Protein AF-A0A955ACE9-F1 (afdb_monomer_lite)

Sequence (81 aa):
RLLATKGSKLMSVTSNGERTPAITQVENGRPSFEIQVAIPPGQSGELAFRLREPSSPGEPKVPVQPLLDNVSPRVSVPACP

Foldseek 3Di:
DDWADQPKDWPFKDKQNHTDDWDWDADPNTIDTDDDDDADPPDDIDIDTDMDDDDDFDDDDDDDDDDPDDDDDDDDDDTDD

Secondary structure (DSSP, 8-state):
-EE--TT-EEEEEEETTEE---EEEEETTEEEEE------TT----EEEEEEPPPPPBSPP-PPP--SS--------PPB-

Structure (mmCIF, N/CA/C/O backbone):
data_AF-A0A955ACE9-F1
#
_entry.id   AF-A0A955ACE9-F1
#
loop_
_atom_site.group_PDB
_atom_site.id
_atom_site.type_symbol
_atom_site.label_atom_id
_atom_site.label_alt_id
_atom_site.label_comp_id
_atom_site.label_asym_id
_atom_site.label_entity_id
_atom_site.label_seq_id
_atom_site.pdbx_PDB_ins_code
_atom_site.Cartn_x
_atom_site.Cartn_y
_atom_site.Cartn_z
_atom_site.occupancy
_atom_site.B_iso_or_equiv
_atom_site.auth_seq_id
_atom_site.auth_comp_id
_atom_site.auth_asym_id
_atom_site.auth_atom_id
_atom_site.pdbx_PDB_model_num
ATOM 1 N N . ARG A 1 1 ? -1.518 -1.161 10.088 1.00 85.25 1 ARG A N 1
ATOM 2 C CA . ARG A 1 1 ? -0.350 -0.754 9.270 1.00 85.25 1 ARG A CA 1
ATOM 3 C C . ARG A 1 1 ? -0.331 -1.579 7.992 1.00 85.25 1 ARG A C 1
ATOM 5 O O . ARG A 1 1 ? -0.573 -2.775 8.070 1.00 85.25 1 ARG A O 1
ATOM 12 N N . LEU A 1 2 ? -0.062 -0.952 6.850 1.00 87.94 2 LEU A N 1
ATOM 13 C CA . LEU A 1 2 ? 0.020 -1.578 5.530 1.00 87.94 2 LEU A CA 1
ATOM 14 C C . LEU A 1 2 ? 1.382 -1.257 4.907 1.00 87.94 2 LEU A C 1
ATOM 16 O O . LEU A 1 2 ? 1.735 -0.086 4.804 1.00 87.94 2 LEU A O 1
ATOM 20 N N . LEU A 1 3 ? 2.142 -2.274 4.504 1.00 91.56 3 LEU A N 1
ATOM 21 C CA . LEU A 1 3 ? 3.384 -2.111 3.744 1.00 91.56 3 LEU A CA 1
ATOM 22 C C . LEU A 1 3 ? 3.076 -2.328 2.261 1.00 91.56 3 LEU A C 1
ATOM 24 O O . LEU A 1 3 ? 2.560 -3.382 1.899 1.00 91.56 3 LEU A O 1
ATOM 28 N N . ALA A 1 4 ? 3.374 -1.346 1.414 1.00 90.25 4 ALA A N 1
ATOM 29 C CA . ALA A 1 4 ? 2.976 -1.361 0.012 1.00 90.25 4 ALA A CA 1
ATOM 30 C C . ALA A 1 4 ? 4.167 -1.521 -0.949 1.00 90.25 4 ALA A C 1
ATOM 32 O O . ALA A 1 4 ? 5.343 -1.492 -0.572 1.00 90.25 4 ALA A O 1
ATOM 33 N N . THR A 1 5 ? 3.867 -1.730 -2.230 1.00 88.31 5 THR A N 1
ATOM 34 C CA . THR A 1 5 ? 4.880 -1.940 -3.271 1.00 88.31 5 THR A CA 1
ATOM 35 C C . THR A 1 5 ? 5.698 -0.668 -3.517 1.00 88.31 5 THR A C 1
ATOM 37 O O . THR A 1 5 ? 5.192 0.451 -3.380 1.00 88.31 5 THR A O 1
ATOM 40 N N . LYS A 1 6 ? 6.981 -0.813 -3.883 1.00 85.81 6 LYS A N 1
ATOM 41 C CA . LYS A 1 6 ? 7.826 0.329 -4.272 1.00 85.81 6 LYS A CA 1
ATOM 42 C C . LYS A 1 6 ? 7.141 1.111 -5.392 1.00 85.81 6 LYS A C 1
ATOM 44 O O . LYS A 1 6 ? 6.729 0.501 -6.365 1.00 85.81 6 LYS A O 1
ATOM 49 N N . GLY A 1 7 ? 7.023 2.431 -5.249 1.00 83.25 7 GLY A N 1
ATOM 50 C CA . GLY A 1 7 ? 6.347 3.295 -6.226 1.00 83.25 7 GLY A CA 1
ATOM 51 C C . GLY A 1 7 ? 4.816 3.335 -6.119 1.00 83.25 7 GLY A C 1
ATOM 52 O O . GLY A 1 7 ? 4.179 4.037 -6.905 1.00 83.25 7 GLY A O 1
ATOM 53 N N . SER A 1 8 ? 4.217 2.627 -5.155 1.00 87.19 8 SER A N 1
ATOM 54 C CA . SER A 1 8 ? 2.780 2.735 -4.885 1.00 87.19 8 SER A CA 1
ATOM 55 C C . SER A 1 8 ? 2.422 4.094 -4.282 1.00 87.19 8 SER A C 1
ATOM 57 O O . SER A 1 8 ? 3.206 4.709 -3.554 1.00 87.19 8 SER A O 1
ATOM 59 N N . LYS A 1 9 ? 1.223 4.582 -4.612 1.00 88.19 9 LYS A N 1
ATOM 60 C CA . LYS A 1 9 ? 0.675 5.836 -4.084 1.00 88.19 9 LYS A CA 1
ATOM 61 C C . LYS A 1 9 ? -0.617 5.564 -3.327 1.00 88.19 9 LYS A C 1
ATOM 63 O O . LYS A 1 9 ? -1.504 4.881 -3.838 1.00 88.19 9 LYS A O 1
ATOM 68 N N . LEU A 1 10 ? -0.740 6.149 -2.140 1.00 89.25 10 LEU A N 1
ATOM 69 C CA . LEU A 1 10 ? -1.982 6.140 -1.377 1.00 89.25 10 LEU A CA 1
ATOM 70 C C . LEU A 1 10 ? -2.975 7.126 -1.989 1.00 89.25 10 LEU A C 1
ATOM 72 O O . LEU A 1 10 ? -2.675 8.312 -2.107 1.00 89.25 10 LEU A O 1
ATOM 76 N N . MET A 1 11 ? -4.152 6.643 -2.384 1.00 90.88 11 MET A N 1
ATOM 77 C CA . MET A 1 11 ? -5.225 7.494 -2.903 1.00 90.88 11 MET A CA 1
ATOM 78 C C . MET A 1 11 ? -6.144 7.979 -1.784 1.00 90.88 11 MET A C 1
ATOM 80 O O . MET A 1 11 ? -6.471 9.164 -1.700 1.00 90.88 11 MET A O 1
ATOM 84 N N . SER A 1 12 ? -6.567 7.063 -0.917 1.00 90.25 12 SER A N 1
ATOM 85 C CA . SER A 1 12 ? -7.400 7.368 0.242 1.00 90.25 12 SER A CA 1
ATOM 86 C C . SER A 1 12 ? -7.328 6.242 1.257 1.00 90.25 12 SER A C 1
ATOM 88 O O . SER A 1 12 ? -7.091 5.091 0.890 1.00 90.25 12 SER A O 1
ATOM 90 N N . VAL A 1 13 ? -7.628 6.562 2.510 1.00 91.94 13 VAL A N 1
ATOM 91 C CA . VAL A 1 13 ? -7.949 5.550 3.511 1.00 91.94 13 VAL A CA 1
ATOM 92 C C . VAL A 1 13 ? -9.251 5.911 4.185 1.00 91.94 13 VAL A C 1
ATOM 94 O O . VAL A 1 13 ? -9.517 7.091 4.429 1.00 91.94 13 VAL A O 1
ATOM 97 N N . THR A 1 14 ? -10.061 4.895 4.440 1.00 90.38 14 THR A N 1
ATOM 98 C CA . THR A 1 14 ?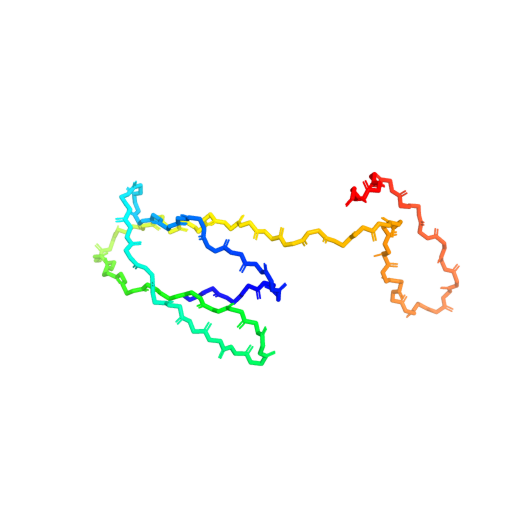 -11.326 5.037 5.145 1.00 90.38 14 THR A CA 1
ATOM 99 C C . THR A 1 14 ? -11.396 4.080 6.323 1.00 90.38 14 THR A C 1
ATOM 101 O O . THR A 1 14 ? -11.032 2.912 6.186 1.00 90.38 14 THR A O 1
ATOM 104 N N . SER A 1 15 ? -11.897 4.578 7.449 1.00 90.06 15 SER A N 1
ATOM 105 C CA . SER A 1 15 ? -12.296 3.799 8.617 1.00 90.06 15 SER A CA 1
ATOM 106 C C . SER A 1 15 ? -13.815 3.851 8.720 1.00 90.06 15 SER A C 1
ATOM 108 O O . SER A 1 15 ? -14.378 4.935 8.827 1.00 90.06 15 SER A O 1
ATOM 110 N N . ASN A 1 16 ? -14.492 2.705 8.649 1.00 87.62 16 ASN A N 1
ATOM 111 C CA . ASN A 1 16 ? -15.959 2.608 8.658 1.00 87.62 16 ASN A CA 1
ATOM 112 C C . ASN A 1 16 ? -16.637 3.506 7.604 1.00 87.62 16 ASN A C 1
ATOM 1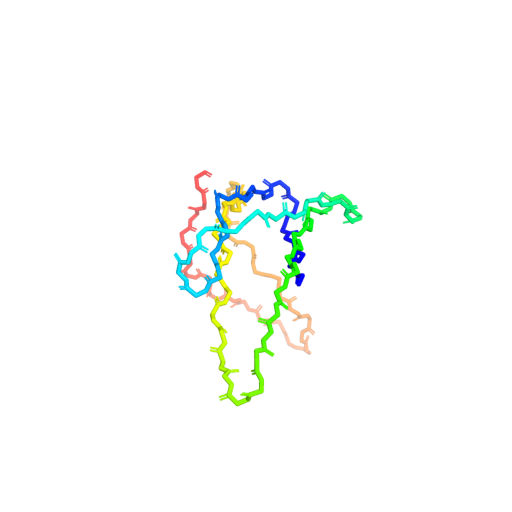14 O O . ASN A 1 16 ? -17.689 4.090 7.847 1.00 87.62 16 ASN A O 1
ATOM 118 N N . GLY A 1 17 ? -16.002 3.655 6.438 1.00 85.00 17 GLY A N 1
ATOM 119 C CA . GLY A 1 17 ? -16.473 4.518 5.349 1.00 85.00 17 GLY A CA 1
ATOM 120 C C . GLY A 1 17 ? -16.098 6.000 5.480 1.00 85.00 17 GLY A C 1
ATOM 121 O O . GLY A 1 17 ? -16.197 6.729 4.494 1.00 85.00 17 GLY A O 1
ATOM 122 N N . GLU A 1 18 ? -15.595 6.450 6.630 1.00 87.88 18 GLU A N 1
ATOM 123 C CA . GLU A 1 18 ? -15.164 7.833 6.838 1.00 87.88 18 GLU A CA 1
ATOM 124 C C . GLU A 1 18 ? -13.685 8.015 6.491 1.00 87.88 18 GLU A C 1
AT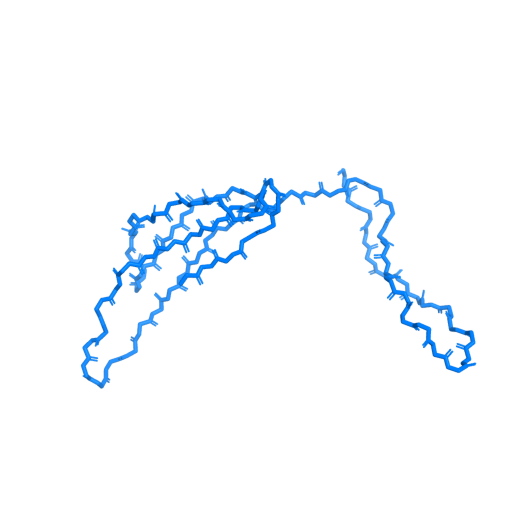OM 126 O O . GLU A 1 18 ? -12.845 7.178 6.819 1.00 87.88 18 GLU A O 1
ATOM 131 N N . ARG A 1 19 ? -13.339 9.107 5.800 1.00 88.19 19 ARG A N 1
ATOM 132 C CA . ARG A 1 19 ? -11.964 9.349 5.351 1.00 88.19 19 ARG A CA 1
ATOM 133 C C . ARG A 1 19 ? -11.075 9.718 6.534 1.00 88.19 19 ARG A C 1
ATOM 135 O O . ARG A 1 19 ? -11.317 10.710 7.210 1.00 88.19 19 ARG A O 1
ATOM 142 N N . THR A 1 20 ? -10.001 8.961 6.725 1.00 88.50 20 THR A N 1
ATOM 143 C CA . THR A 1 20 ? -9.086 9.131 7.859 1.00 88.50 20 THR A CA 1
ATOM 144 C C . THR A 1 20 ? -7.683 9.467 7.352 1.00 88.50 20 THR A C 1
ATOM 146 O O . THR A 1 20 ? -7.230 8.864 6.371 1.00 88.50 20 THR A O 1
ATOM 149 N N . PRO A 1 21 ? -6.972 10.427 7.973 1.00 88.81 21 PRO A N 1
ATOM 150 C CA . PRO A 1 21 ? -5.579 10.683 7.635 1.00 88.81 21 PRO A CA 1
ATOM 151 C C . PRO A 1 21 ? -4.712 9.462 7.961 1.00 88.81 21 PRO A C 1
ATOM 153 O O . PRO A 1 21 ? -4.911 8.791 8.972 1.00 88.81 21 PRO A O 1
ATOM 156 N N . ALA A 1 22 ? -3.732 9.191 7.100 1.00 90.62 22 ALA A N 1
ATOM 157 C CA . ALA A 1 22 ? -2.764 8.121 7.290 1.00 90.62 22 AL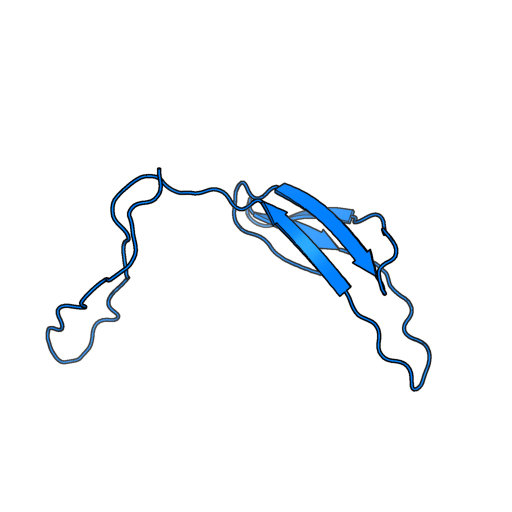A A CA 1
ATOM 158 C C . ALA A 1 22 ? -1.356 8.693 7.436 1.00 90.62 22 ALA A C 1
ATOM 160 O O . ALA A 1 22 ? -0.948 9.585 6.689 1.00 90.62 22 ALA A O 1
ATOM 161 N N . ILE A 1 23 ? -0.599 8.137 8.373 1.00 91.69 23 ILE A N 1
ATOM 162 C CA . ILE A 1 23 ? 0.827 8.396 8.533 1.00 91.69 23 ILE A CA 1
ATOM 163 C C . ILE A 1 23 ? 1.549 7.610 7.443 1.00 91.69 23 ILE A C 1
ATOM 165 O O . ILE A 1 23 ? 1.342 6.405 7.300 1.00 91.69 23 ILE A O 1
ATOM 169 N N . THR A 1 24 ? 2.379 8.295 6.660 1.00 91.25 24 THR A N 1
ATOM 170 C CA . THR A 1 24 ? 3.187 7.668 5.609 1.00 91.25 24 THR A CA 1
ATOM 171 C C . THR A 1 24 ? 4.637 7.592 6.060 1.00 91.25 24 THR A C 1
ATOM 173 O O . THR A 1 24 ? 5.219 8.601 6.452 1.00 91.25 24 THR A O 1
ATOM 176 N N . GLN A 1 25 ? 5.226 6.404 5.982 1.00 91.62 25 GLN A N 1
ATOM 177 C CA . GLN A 1 25 ? 6.639 6.159 6.256 1.00 91.62 25 GLN A CA 1
ATOM 178 C C . GLN A 1 25 ? 7.271 5.378 5.099 1.00 91.62 25 GLN A C 1
ATOM 180 O O . GLN A 1 25 ? 6.594 4.953 4.162 1.00 91.62 25 GLN A O 1
ATOM 185 N N . VAL A 1 26 ? 8.594 5.227 5.136 1.00 92.62 26 VAL A N 1
ATOM 186 C CA . VAL A 1 26 ? 9.347 4.444 4.154 1.00 92.62 26 VAL A CA 1
ATOM 187 C C . VAL A 1 26 ? 10.175 3.401 4.887 1.00 92.62 26 VAL A C 1
ATOM 189 O O . VAL A 1 26 ? 10.944 3.727 5.785 1.00 92.62 26 VAL A O 1
ATOM 192 N N . GLU A 1 27 ? 10.040 2.149 4.468 1.00 89.38 27 GLU A N 1
ATOM 193 C CA . GLU A 1 27 ? 10.720 0.992 5.039 1.00 89.38 27 GLU A CA 1
ATOM 194 C C . GLU A 1 27 ? 11.413 0.212 3.916 1.00 89.38 27 GLU A C 1
ATOM 196 O O . GLU A 1 27 ? 10.766 -0.278 2.992 1.00 89.38 27 GLU A O 1
ATOM 201 N N . ASN A 1 28 ? 12.748 0.137 3.930 1.00 90.75 28 ASN A N 1
A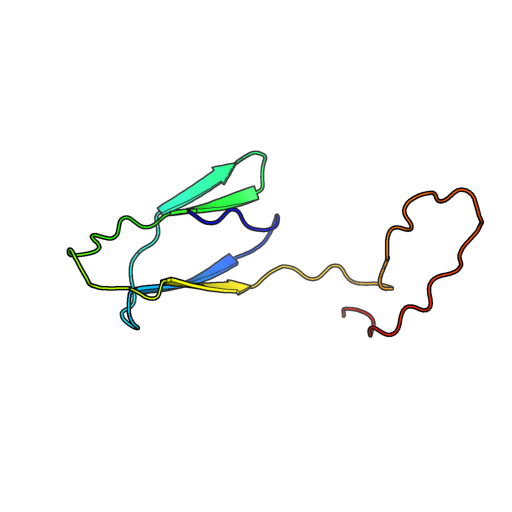TOM 202 C CA . ASN A 1 28 ? 13.551 -0.502 2.870 1.00 90.75 28 ASN A CA 1
ATOM 203 C C . ASN A 1 28 ? 13.190 -0.034 1.437 1.00 90.75 28 ASN A C 1
ATOM 205 O O . ASN A 1 28 ? 13.182 -0.805 0.469 1.00 90.75 28 ASN A O 1
ATOM 209 N N . GLY A 1 29 ? 12.859 1.255 1.300 1.00 86.56 29 GLY A N 1
ATOM 210 C CA . GLY A 1 29 ? 12.447 1.879 0.039 1.00 86.56 29 GLY A CA 1
ATOM 211 C C . GLY A 1 29 ? 11.016 1.550 -0.402 1.00 86.56 29 GLY A C 1
ATOM 212 O O . GLY A 1 29 ? 10.645 1.869 -1.530 1.00 86.56 29 GLY A O 1
ATOM 213 N N . ARG A 1 30 ? 10.220 0.897 0.452 1.00 89.75 30 ARG A N 1
ATOM 214 C CA . ARG A 1 30 ? 8.788 0.643 0.257 1.00 89.75 30 ARG A CA 1
ATOM 215 C C . ARG A 1 30 ? 7.972 1.622 1.103 1.00 89.75 30 ARG A C 1
ATOM 217 O O . ARG A 1 30 ? 8.323 1.831 2.261 1.00 89.75 30 ARG A O 1
ATOM 224 N N . PRO A 1 31 ? 6.906 2.228 0.564 1.00 91.75 31 PRO A N 1
ATOM 225 C CA . PRO A 1 31 ? 6.024 3.065 1.365 1.00 91.75 31 PRO A CA 1
ATOM 226 C C . PRO A 1 31 ? 5.210 2.204 2.341 1.00 91.75 31 PRO A C 1
ATOM 228 O O . PRO A 1 31 ? 4.724 1.129 1.983 1.00 91.75 31 PRO A O 1
ATOM 231 N N . SER A 1 32 ? 5.045 2.686 3.568 1.00 92.69 32 SER A N 1
ATOM 232 C CA . SER A 1 32 ? 4.166 2.111 4.583 1.00 92.69 32 SER A CA 1
ATOM 233 C C . SER A 1 32 ? 3.139 3.143 5.045 1.00 92.69 32 SER A C 1
ATOM 235 O O . SER A 1 32 ? 3.423 4.338 5.126 1.00 92.69 32 SER A O 1
ATOM 237 N N . PHE A 1 33 ? 1.923 2.672 5.317 1.00 92.12 33 PHE A N 1
ATOM 238 C CA . PHE A 1 33 ? 0.783 3.493 5.708 1.00 92.12 33 PHE A CA 1
ATOM 239 C C . PHE A 1 33 ? 0.225 3.012 7.044 1.00 92.12 33 PHE A C 1
ATOM 241 O O . PHE A 1 33 ? -0.077 1.826 7.225 1.00 92.12 33 PHE A O 1
ATOM 248 N N . GLU A 1 34 ? 0.071 3.929 7.988 1.00 91.25 34 GLU A N 1
ATOM 249 C CA . GLU A 1 34 ? -0.408 3.631 9.331 1.00 91.25 34 GLU A CA 1
ATOM 250 C C . GLU A 1 34 ? -1.560 4.547 9.733 1.00 91.25 34 GLU A C 1
ATOM 252 O O . GLU A 1 34 ? -1.578 5.731 9.407 1.00 91.25 34 GLU A O 1
ATOM 257 N N . ILE A 1 35 ? -2.534 3.971 10.434 1.00 90.56 35 ILE A N 1
ATOM 258 C CA . ILE A 1 35 ? -3.673 4.680 11.008 1.00 90.56 35 ILE A CA 1
ATOM 259 C C . ILE A 1 35 ? -3.851 4.173 12.424 1.00 90.56 35 ILE A C 1
ATOM 261 O O . ILE A 1 35 ? -3.811 2.964 12.662 1.00 90.56 35 ILE A O 1
ATOM 265 N N . GLN A 1 36 ? -4.060 5.108 13.341 1.00 87.69 36 GLN A N 1
ATOM 266 C CA . GLN A 1 36 ? -4.479 4.811 14.698 1.00 87.69 36 GLN A CA 1
ATOM 267 C C . GLN A 1 36 ? -6.005 4.835 14.736 1.00 87.69 36 GLN A C 1
ATOM 269 O O . GLN A 1 36 ? -6.615 5.873 14.486 1.00 87.69 36 GLN A O 1
ATOM 274 N N . VAL A 1 37 ? -6.617 3.684 15.012 1.00 85.19 37 VAL A N 1
ATOM 275 C CA . VAL A 1 37 ? -8.068 3.558 15.190 1.00 85.19 37 VAL A CA 1
ATOM 276 C C . VAL A 1 37 ? -8.376 2.956 16.551 1.00 85.19 37 VAL A C 1
ATOM 278 O O . VAL A 1 37 ? -7.705 2.023 16.991 1.00 85.19 37 VAL A O 1
ATOM 281 N N . ALA A 1 38 ? -9.395 3.490 17.216 1.00 85.31 38 ALA A N 1
ATOM 282 C CA . ALA A 1 38 ? -9.950 2.906 18.427 1.00 85.31 38 ALA A CA 1
ATOM 283 C C . ALA A 1 38 ? -11.112 1.985 18.036 1.00 85.31 38 ALA A C 1
ATOM 285 O O . ALA A 1 38 ? -12.061 2.436 17.398 1.00 85.31 38 ALA A O 1
ATOM 286 N N . ILE A 1 39 ? -11.034 0.705 18.406 1.00 83.94 39 ILE A N 1
ATOM 287 C CA . ILE A 1 39 ? -12.104 -0.276 18.183 1.00 83.94 39 ILE A CA 1
ATOM 288 C C . ILE A 1 39 ? -12.812 -0.494 19.528 1.00 83.94 39 ILE A C 1
ATOM 290 O O . ILE A 1 39 ? -12.198 -1.057 20.438 1.00 83.94 39 ILE A O 1
ATOM 294 N N . PRO A 1 40 ? -14.064 -0.030 19.702 1.00 86.06 40 PRO A N 1
ATOM 295 C CA . PRO A 1 40 ? -14.811 -0.252 20.935 1.00 86.06 40 PRO A CA 1
ATOM 296 C C . PRO A 1 40 ? -15.060 -1.748 21.202 1.00 86.06 40 PRO A C 1
ATOM 298 O O . PRO A 1 40 ? -15.173 -2.528 20.252 1.00 86.06 40 PRO A O 1
ATOM 301 N N . PRO A 1 41 ? -15.213 -2.170 22.472 1.00 87.38 41 PRO A N 1
ATOM 302 C CA . PRO A 1 41 ? -15.541 -3.554 22.804 1.00 87.38 41 PRO A CA 1
ATOM 303 C C . PRO A 1 41 ? -16.815 -4.032 22.095 1.00 87.38 41 PRO A C 1
ATOM 305 O O . PRO A 1 41 ? -17.837 -3.349 22.109 1.00 87.38 41 PRO A O 1
ATOM 308 N N . GLY A 1 42 ? -16.755 -5.215 21.481 1.00 90.88 42 GLY A N 1
ATOM 309 C CA . GLY A 1 42 ? -17.895 -5.834 20.796 1.00 90.88 42 GLY A CA 1
ATOM 310 C C . GLY A 1 42 ? -18.240 -5.243 19.424 1.00 90.88 42 GLY A C 1
ATOM 311 O O . GLY A 1 42 ? -19.179 -5.723 18.796 1.00 90.88 42 GLY A O 1
ATOM 312 N N . GLN A 1 43 ? -17.496 -4.243 18.939 1.00 86.50 43 GLN A N 1
ATOM 313 C CA . GLN A 1 43 ? -17.674 -3.690 17.597 1.00 86.50 43 GLN A CA 1
ATOM 314 C C . GLN A 1 43 ? -16.553 -4.140 16.657 1.00 86.50 43 GLN A C 1
ATOM 316 O O . GLN A 1 43 ? -15.401 -4.295 17.057 1.00 86.50 43 GLN A O 1
ATOM 321 N N . SER A 1 44 ? -16.892 -4.322 15.384 1.00 85.88 44 SER A N 1
ATOM 322 C CA . SER A 1 44 ? -15.937 -4.495 14.290 1.00 85.88 44 SER A CA 1
ATOM 323 C C . SER A 1 44 ? -15.900 -3.229 13.447 1.00 85.88 44 SER A C 1
ATOM 325 O O . SER A 1 44 ? -16.941 -2.611 13.229 1.00 85.88 44 SER A O 1
ATOM 327 N N . GLY A 1 45 ? -14.723 -2.870 12.942 1.00 85.56 45 GLY A N 1
ATOM 328 C CA . GLY A 1 45 ? -14.571 -1.776 11.991 1.00 85.56 45 GLY A CA 1
ATOM 329 C C . GLY A 1 45 ? -13.978 -2.246 10.670 1.00 85.56 45 GLY A C 1
ATOM 330 O O . GLY A 1 45 ? -13.216 -3.213 10.632 1.00 85.56 45 GLY A O 1
ATOM 331 N N . GLU A 1 46 ? -14.312 -1.548 9.593 1.00 88.75 46 GLU A N 1
ATOM 332 C CA . GLU A 1 46 ? -13.716 -1.756 8.278 1.00 88.75 46 GLU A CA 1
ATOM 333 C C . GLU A 1 46 ? -12.621 -0.717 8.035 1.00 88.75 46 GLU A C 1
ATOM 335 O O . GLU A 1 46 ? -12.857 0.489 8.118 1.00 88.75 46 GLU A O 1
ATOM 340 N N . LEU A 1 47 ? -11.422 -1.187 7.697 1.00 89.50 47 LEU A N 1
ATOM 341 C CA . LEU A 1 47 ? -10.310 -0.346 7.266 1.00 89.50 47 LEU A CA 1
ATOM 342 C C . LEU A 1 47 ? -10.035 -0.614 5.790 1.00 89.50 47 LEU A C 1
ATOM 344 O O . LEU A 1 47 ? -9.564 -1.694 5.437 1.00 89.50 47 LEU A O 1
ATOM 348 N N . ALA A 1 48 ? -10.281 0.378 4.935 1.00 90.50 48 ALA A N 1
ATOM 349 C CA . ALA A 1 48 ? -10.063 0.247 3.498 1.00 90.50 48 ALA A CA 1
ATOM 350 C C . ALA A 1 48 ? -8.993 1.226 3.004 1.00 90.50 48 ALA A C 1
ATOM 352 O O . ALA A 1 48 ? -9.160 2.446 3.048 1.00 90.50 48 ALA A O 1
ATOM 353 N N . PHE A 1 49 ? -7.893 0.675 2.489 1.00 90.56 49 PHE A N 1
ATOM 354 C CA . PHE A 1 49 ? -6.801 1.419 1.864 1.00 90.56 49 PHE A CA 1
ATOM 355 C C . PHE A 1 49 ? -6.964 1.365 0.346 1.00 90.56 49 PHE A C 1
ATOM 357 O O . PHE A 1 49 ? -6.887 0.294 -0.253 1.00 90.56 49 PHE A O 1
ATOM 364 N N . ARG A 1 50 ? -7.158 2.517 -0.301 1.00 91.62 50 ARG A N 1
ATOM 365 C CA . ARG A 1 50 ? -7.141 2.607 -1.765 1.00 91.62 50 ARG A CA 1
ATOM 366 C C . ARG A 1 50 ? -5.745 2.984 -2.226 1.00 91.62 50 ARG A C 1
ATOM 368 O O . ARG A 1 50 ? -5.267 4.086 -1.950 1.00 91.62 50 ARG A O 1
ATOM 375 N N . LEU A 1 51 ? -5.108 2.063 -2.937 1.00 90.56 51 LEU A N 1
ATOM 376 C CA . LEU A 1 51 ? -3.750 2.195 -3.446 1.00 90.56 51 LEU A CA 1
ATOM 377 C C . LEU A 1 51 ? -3.756 2.221 -4.969 1.00 90.56 51 LEU A C 1
ATOM 379 O O . LEU A 1 51 ? -4.512 1.497 -5.612 1.00 90.56 51 LEU A O 1
ATOM 383 N N . ARG A 1 52 ? -2.858 3.023 -5.538 1.00 88.94 52 ARG A N 1
ATOM 384 C CA . ARG A 1 52 ? -2.452 2.901 -6.933 1.00 88.94 52 ARG A CA 1
ATOM 385 C C . ARG A 1 52 ? -1.058 2.302 -6.967 1.00 88.94 52 ARG A C 1
ATOM 387 O O . ARG A 1 52 ? -0.085 2.990 -6.651 1.00 88.94 52 ARG A O 1
ATOM 394 N N . GLU A 1 53 ? -0.974 1.028 -7.314 1.00 84.25 53 GLU A N 1
ATOM 395 C CA . GLU A 1 53 ? 0.299 0.332 -7.471 1.00 84.25 53 GLU A CA 1
ATOM 396 C C . GLU A 1 53 ? 0.894 0.584 -8.864 1.00 84.25 53 GLU A C 1
ATOM 398 O O . GLU A 1 53 ? 0.147 0.807 -9.821 1.00 84.25 53 GLU A O 1
ATOM 403 N N . PRO A 1 54 ? 2.230 0.624 -8.992 1.00 79.44 54 PRO A N 1
ATOM 404 C CA . PRO A 1 54 ? 2.870 0.785 -10.287 1.00 79.44 54 PRO A CA 1
ATOM 405 C C . PRO A 1 54 ? 2.767 -0.506 -11.100 1.00 79.44 54 PRO A C 1
ATOM 407 O O . PRO A 1 54 ? 3.027 -1.593 -10.585 1.00 79.44 54 PRO A O 1
ATOM 410 N N . SER A 1 55 ? 2.438 -0.374 -12.385 1.00 75.31 55 SER A N 1
ATOM 411 C CA . SER A 1 55 ? 2.612 -1.449 -13.356 1.00 75.31 55 SER A CA 1
ATOM 412 C C . SER A 1 55 ? 4.078 -1.528 -13.784 1.00 75.31 55 SER A C 1
ATOM 414 O O . SER A 1 55 ? 4.777 -0.516 -13.868 1.00 75.31 55 SER A O 1
ATOM 416 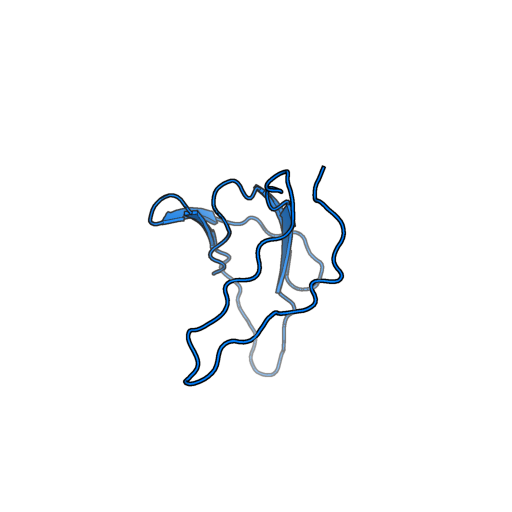N N . SER A 1 56 ? 4.552 -2.743 -14.053 1.00 72.06 56 SER A N 1
ATOM 417 C CA . SER A 1 56 ? 5.778 -2.952 -14.821 1.00 72.06 56 SER A CA 1
ATOM 418 C C . SER A 1 56 ? 5.360 -3.308 -16.246 1.00 72.06 56 SER A C 1
ATOM 420 O O . SER A 1 56 ? 4.681 -4.326 -16.393 1.00 72.06 56 SER A O 1
ATOM 422 N N . PRO A 1 57 ? 5.737 -2.526 -17.274 1.00 73.69 57 PRO A N 1
ATOM 423 C CA . PRO A 1 57 ? 5.423 -2.868 -18.656 1.00 73.69 57 PRO A CA 1
ATOM 424 C C . PRO A 1 57 ? 6.118 -4.177 -19.052 1.00 73.69 57 PRO A C 1
ATOM 426 O O . PRO A 1 57 ? 7.203 -4.496 -18.550 1.00 73.69 57 PRO A O 1
ATOM 429 N N . GLY A 1 58 ? 5.498 -4.920 -19.968 1.00 72.62 58 GLY A N 1
ATOM 430 C CA . GLY A 1 58 ? 6.071 -6.128 -20.567 1.00 72.62 58 GLY A CA 1
ATOM 431 C C . GLY A 1 58 ? 5.288 -7.412 -20.302 1.00 72.62 58 GLY A C 1
ATOM 432 O O . GLY A 1 58 ? 4.201 -7.405 -19.719 1.00 72.62 58 GLY A O 1
ATOM 433 N N . GLU A 1 59 ? 5.845 -8.528 -20.782 1.00 76.94 59 GLU A N 1
ATOM 434 C CA . GLU A 1 59 ? 5.210 -9.834 -20.631 1.00 76.94 59 GLU A CA 1
ATOM 435 C C . GLU A 1 59 ? 5.140 -10.264 -19.156 1.00 76.94 59 GLU A C 1
ATOM 437 O O . GLU A 1 59 ? 6.107 -10.094 -18.401 1.00 76.94 59 GLU A O 1
ATOM 442 N N . PRO A 1 60 ? 4.006 -10.841 -18.733 1.00 74.50 60 PRO A N 1
ATOM 443 C CA . PRO A 1 60 ? 3.804 -11.311 -17.373 1.00 74.50 60 PRO A CA 1
ATOM 444 C C . PRO A 1 60 ? 4.799 -12.425 -17.036 1.00 74.50 60 PRO A C 1
ATOM 446 O O . PRO A 1 60 ? 4.829 -13.479 -17.668 1.00 74.50 60 PRO A O 1
ATOM 449 N N . LYS A 1 61 ? 5.603 -12.203 -15.995 1.00 73.38 61 LYS A N 1
ATOM 450 C CA . LYS A 1 61 ? 6.572 -13.186 -15.500 1.00 73.38 61 LYS A CA 1
ATOM 451 C C . LYS A 1 61 ? 5.994 -13.911 -14.294 1.00 73.38 61 LYS A C 1
ATOM 453 O O . LYS A 1 61 ? 5.761 -13.296 -13.257 1.00 73.38 61 LYS A O 1
ATOM 458 N N . VAL A 1 62 ? 5.803 -15.221 -14.422 1.00 73.06 62 VAL A N 1
ATOM 459 C CA . VAL A 1 62 ? 5.443 -16.095 -13.301 1.00 73.06 62 VAL A CA 1
ATOM 460 C C . VAL A 1 62 ? 6.705 -16.835 -12.858 1.00 73.06 62 VAL A C 1
ATOM 462 O O . VAL A 1 62 ? 7.236 -17.623 -13.642 1.00 73.06 62 VAL A O 1
ATOM 465 N N . PRO A 1 63 ? 7.229 -16.584 -11.645 1.00 71.75 63 PRO A N 1
ATOM 466 C CA . PRO A 1 63 ? 8.365 -17.342 -11.145 1.00 71.75 63 PRO A CA 1
ATOM 467 C C . PRO A 1 63 ? 7.939 -18.798 -10.931 1.00 71.75 63 PRO A C 1
ATOM 469 O O . PRO A 1 63 ? 7.051 -19.086 -10.129 1.00 71.75 63 PRO A O 1
ATOM 472 N N . VAL A 1 64 ? 8.571 -19.716 -11.659 1.00 72.44 64 VAL A N 1
ATOM 473 C CA . VAL A 1 64 ? 8.427 -21.156 -11.429 1.00 72.44 64 VAL A CA 1
ATOM 474 C C . VAL A 1 64 ? 9.296 -21.505 -10.229 1.00 72.44 64 VAL A C 1
ATOM 476 O O . VAL A 1 64 ? 10.513 -21.322 -10.277 1.00 72.44 64 VAL A O 1
ATOM 479 N N . GLN A 1 65 ? 8.685 -21.975 -9.137 1.00 72.81 65 GLN A N 1
ATOM 480 C CA . GLN A 1 65 ? 9.476 -22.616 -8.089 1.00 72.81 65 GLN A CA 1
ATOM 481 C C . GLN A 1 65 ? 10.111 -23.879 -8.677 1.00 72.81 65 GLN A C 1
ATOM 483 O O . GLN A 1 65 ? 9.392 -24.649 -9.318 1.00 72.81 65 GLN A O 1
ATOM 488 N N . PRO A 1 66 ? 11.421 -24.107 -8.480 1.00 68.94 66 PRO A N 1
ATOM 489 C CA . PRO A 1 66 ? 12.057 -25.331 -8.938 1.00 68.94 66 PRO A CA 1
ATOM 490 C C . PRO A 1 66 ? 11.377 -26.530 -8.269 1.00 68.94 66 PRO A C 1
ATOM 492 O O . PRO A 1 66 ? 11.464 -26.700 -7.054 1.00 68.94 66 PRO A O 1
ATOM 495 N N . LEU A 1 67 ? 10.666 -27.329 -9.059 1.00 73.62 67 LEU A N 1
ATOM 496 C CA . LEU A 1 67 ? 10.178 -28.642 -8.656 1.00 73.62 67 LEU A CA 1
ATOM 497 C C . LEU A 1 67 ? 11.207 -29.697 -9.075 1.00 73.62 67 LEU A C 1
ATOM 499 O O . LEU A 1 67 ? 12.165 -29.396 -9.786 1.00 73.62 67 LEU A O 1
ATOM 503 N N . LEU A 1 68 ? 11.001 -30.941 -8.639 1.00 74.56 68 LEU A N 1
ATOM 504 C CA . LEU A 1 68 ? 11.802 -32.077 -9.104 1.00 74.56 68 LEU A CA 1
ATOM 505 C C . LEU A 1 68 ? 11.730 -32.236 -10.640 1.00 74.56 68 LEU A C 1
ATOM 507 O O . LEU A 1 68 ? 12.706 -32.665 -11.248 1.00 74.56 68 LEU A O 1
ATOM 511 N N . ASP A 1 69 ? 10.612 -31.820 -11.250 1.00 70.00 69 ASP A N 1
ATOM 512 C CA . ASP A 1 69 ? 10.345 -31.901 -12.687 1.00 70.00 69 ASP A CA 1
ATOM 513 C C . ASP A 1 69 ? 10.291 -30.524 -13.369 1.00 70.00 69 ASP A C 1
ATOM 515 O O . ASP A 1 69 ? 9.895 -29.512 -12.781 1.00 70.00 69 ASP A O 1
ATOM 519 N N . ASN A 1 70 ? 10.623 -30.499 -14.663 1.00 74.69 70 ASN A N 1
ATOM 520 C CA . ASN A 1 70 ? 10.481 -29.311 -15.503 1.00 74.69 70 ASN A CA 1
ATOM 521 C C . ASN A 1 70 ? 9.004 -29.071 -15.851 1.00 74.69 70 ASN A C 1
ATOM 523 O O . ASN A 1 70 ? 8.410 -29.825 -16.621 1.00 74.69 70 ASN A O 1
ATOM 527 N N . VAL A 1 71 ? 8.424 -27.986 -15.333 1.00 75.38 71 VAL A N 1
ATOM 528 C CA . VAL A 1 71 ? 7.051 -27.558 -15.642 1.00 75.38 71 VAL A CA 1
ATOM 529 C C . VAL A 1 71 ? 7.048 -26.266 -16.464 1.00 75.38 71 VAL A C 1
ATOM 531 O O . VAL A 1 71 ? 7.722 -25.297 -16.121 1.00 75.38 71 VAL A O 1
ATOM 534 N N . SER A 1 72 ? 6.269 -26.240 -17.551 1.00 79.00 72 SER A N 1
ATOM 535 C CA . SER A 1 72 ? 6.020 -25.033 -18.351 1.00 79.00 72 SER A CA 1
ATOM 536 C C . SER A 1 72 ? 4.648 -24.452 -17.979 1.00 79.00 72 SER A C 1
ATOM 538 O O . SER A 1 72 ? 3.622 -25.029 -18.352 1.00 79.00 72 SER A O 1
ATOM 540 N N . PRO A 1 73 ? 4.578 -23.361 -17.192 1.00 76.50 73 PRO A N 1
ATOM 541 C CA . PRO A 1 73 ? 3.304 -22.796 -16.766 1.00 76.50 73 PRO A CA 1
ATOM 542 C C . PRO A 1 73 ? 2.599 -22.086 -17.926 1.00 76.50 73 PRO A C 1
ATOM 544 O O . PRO A 1 73 ? 3.173 -21.239 -18.608 1.00 76.50 73 PRO A O 1
ATOM 547 N N . ARG A 1 74 ? 1.305 -22.368 -18.108 1.00 81.88 74 ARG A N 1
ATOM 548 C CA . ARG A 1 74 ? 0.452 -21.597 -19.017 1.00 81.88 74 ARG A CA 1
ATOM 549 C C . ARG A 1 74 ? 0.026 -20.294 -18.339 1.00 81.88 74 ARG A C 1
ATOM 551 O O . ARG A 1 74 ? -0.857 -20.294 -17.485 1.00 81.88 74 ARG A O 1
ATOM 558 N N . VAL A 1 75 ? 0.622 -19.178 -18.749 1.00 79.62 75 VAL A N 1
ATOM 559 C CA . VAL A 1 75 ? 0.292 -17.840 -18.237 1.00 79.62 75 VAL A CA 1
ATOM 560 C C . VAL A 1 75 ? -0.809 -17.225 -19.106 1.00 79.62 75 VAL A C 1
ATOM 562 O O . VAL A 1 75 ? -0.619 -17.026 -20.298 1.00 79.62 75 VAL A O 1
ATOM 565 N N . SER A 1 76 ? -1.985 -16.969 -18.525 1.00 80.75 76 SER A N 1
ATOM 566 C CA . SER A 1 76 ? -3.166 -16.428 -19.234 1.00 80.75 76 SER A CA 1
ATOM 567 C C . SER A 1 76 ? -3.556 -15.039 -18.720 1.00 80.75 76 SER A C 1
ATOM 569 O O . SER A 1 76 ? -4.721 -14.784 -18.428 1.00 80.75 76 SER A O 1
ATOM 571 N N . VAL A 1 77 ? -2.572 -14.154 -18.560 1.00 79.31 77 VAL A N 1
ATOM 572 C CA . VAL A 1 77 ? -2.789 -12.751 -18.172 1.00 79.31 77 VAL A CA 1
ATOM 573 C C . VAL A 1 77 ? -2.296 -11.818 -19.285 1.00 79.31 77 VAL A C 1
ATOM 575 O O . VAL A 1 77 ? -1.310 -12.144 -19.947 1.00 79.31 77 VAL A O 1
ATOM 578 N N . PRO A 1 78 ? -2.985 -10.692 -19.542 1.00 76.06 78 PRO A N 1
ATOM 579 C CA . PRO A 1 78 ? -2.578 -9.739 -20.569 1.00 76.06 78 PRO A CA 1
ATOM 580 C C . PRO A 1 78 ? -1.292 -9.002 -20.171 1.00 76.06 78 PRO A C 1
ATOM 582 O O . PRO A 1 78 ? -0.971 -8.884 -18.988 1.00 76.06 78 PRO A O 1
ATOM 585 N N . ALA A 1 79 ? -0.572 -8.483 -21.167 1.00 77.75 79 ALA A N 1
ATOM 586 C CA . ALA A 1 79 ? 0.581 -7.622 -20.930 1.00 77.75 79 ALA A CA 1
ATOM 587 C C . ALA A 1 79 ? 0.151 -6.316 -20.243 1.00 77.75 79 ALA A C 1
ATOM 589 O O . ALA A 1 79 ? -0.885 -5.733 -20.581 1.00 77.75 79 ALA A O 1
ATOM 590 N N . CYS A 1 80 ? 0.961 -5.853 -19.291 1.00 72.38 80 CYS A N 1
ATOM 591 C CA . CYS A 1 80 ? 0.799 -4.519 -18.726 1.00 72.38 80 CYS A CA 1
ATOM 592 C C . CYS A 1 80 ? 1.267 -3.478 -19.759 1.00 72.38 80 CYS A C 1
ATOM 594 O O . CYS A 1 80 ? 2.343 -3.680 -20.337 1.00 72.38 80 CYS A O 1
ATOM 596 N N . PRO A 1 81 ? 0.494 -2.399 -19.988 1.00 64.94 81 PRO A N 1
ATOM 597 C CA . PRO A 1 81 ? 0.915 -1.295 -20.847 1.00 64.94 81 PRO A CA 1
ATOM 598 C C . PRO A 1 81 ? 2.155 -0.578 -20.297 1.00 64.94 81 PRO A C 1
ATOM 600 O O . PRO A 1 81 ? 2.389 -0.631 -19.062 1.00 64.94 81 PRO A O 1
#

Radius of gyration: 18.31 Å; chains: 1; bounding box: 31×43×44 Å

pLDDT: mean 83.97, std 7.32, range [64.94, 92.69]